Protein AF-A0A7V2F423-F1 (afdb_monomer_lite)

Radius of gyration: 19.74 Å; chains: 1; bounding box: 47×33×60 Å

Foldseek 3Di:
DVVVCVVPDPVPVVDLDDDDDDCVPPDPVVVCVRCVVSVVVSLVVVVVVVVVLVVVLVVVVQKQFDLLRLVVCLQPFAQKEKEAAPPDWAQQDPDPDDDDDDPDPPPPCVVNNGTSVVVSVVSNVVSVYYYRHDHPPPCVVRNRMMIGGDDPPDD

pLDDT: mean 79.01, std 17.89, range [32.47, 96.94]

Organism: Eiseniibacteriota bacterium (NCBI:txid2212470)

Sequence (155 aa):
MLSAFDSVTRHGDSVIGRVYGDHSATPARDLGQIVWPIVKEAMSGVIYRAMADLETSEGMGLTASGLDAVVRVADSAAKATLMVEDDYHIRGSIGRHDSVSVISPDIDIREAIDDAVDAVIEKVLKTGGNVIFTPGGSLTGRNRIVLLLSEAADI

Secondary structure (DSSP, 8-state):
-HHHHHHH-S-GGG------S--TT--HHHHHHHHHHHHHHHHHHHHHHHHHHHHHHHHTT-EEESHHHHHHHHTT-TT-EEEEETT---------S-S-----TTS-TTTTTS-HHHHHHHHHHHTT-EEEEE-TTTTTTTTTEEEEPPP----

Structure (mmCIF, N/CA/C/O backbone):
data_AF-A0A7V2F423-F1
#
_entry.id   AF-A0A7V2F423-F1
#
loop_
_atom_site.group_PDB
_atom_site.id
_atom_site.type_symbol
_atom_site.label_atom_id
_atom_site.label_alt_id
_atom_site.label_comp_id
_atom_site.label_asym_id
_atom_site.label_entity_id
_atom_site.label_seq_id
_atom_site.pdbx_PDB_ins_code
_atom_site.Cartn_x
_atom_site.Cartn_y
_atom_site.Cartn_z
_atom_site.occupancy
_atom_site.B_iso_or_equiv
_atom_site.auth_seq_id
_atom_site.auth_comp_id
_atom_site.auth_asym_id
_atom_site.auth_atom_id
_atom_site.pdbx_PDB_model_num
ATOM 1 N N . MET A 1 1 ? 11.627 -12.494 -28.640 1.00 65.81 1 MET A N 1
ATOM 2 C CA . MET A 1 1 ? 11.772 -13.064 -27.280 1.00 65.81 1 MET A CA 1
ATOM 3 C C . MET A 1 1 ? 10.601 -12.664 -26.377 1.00 65.81 1 MET A C 1
ATOM 5 O O . MET A 1 1 ? 10.023 -13.552 -25.769 1.00 65.81 1 MET A O 1
ATOM 9 N N . LEU A 1 2 ? 10.159 -11.396 -26.381 1.00 70.88 2 LEU A N 1
ATOM 10 C CA . LEU A 1 2 ? 8.953 -10.948 -25.655 1.00 70.88 2 LEU A CA 1
ATOM 11 C C . LEU A 1 2 ? 7.661 -11.669 -26.084 1.00 70.88 2 LEU A C 1
ATOM 13 O O . LEU A 1 2 ? 6.960 -12.220 -25.251 1.00 70.88 2 LEU A O 1
ATOM 17 N N . SER A 1 3 ? 7.399 -11.773 -27.390 1.00 73.25 3 SER A N 1
ATOM 18 C CA . SER A 1 3 ? 6.196 -12.453 -27.902 1.00 73.25 3 SER A CA 1
ATOM 19 C C . SER A 1 3 ? 6.159 -13.952 -27.577 1.00 73.25 3 SER A C 1
ATOM 21 O O . SER A 1 3 ? 5.086 -14.531 -27.449 1.00 73.25 3 SER A O 1
ATOM 23 N N . ALA A 1 4 ? 7.330 -14.581 -27.412 1.00 76.62 4 ALA A N 1
ATOM 24 C CA . ALA A 1 4 ? 7.420 -15.963 -26.948 1.00 76.62 4 ALA A CA 1
ATOM 25 C C . ALA A 1 4 ? 7.078 -16.059 -25.454 1.00 76.62 4 ALA A C 1
ATOM 27 O O . ALA A 1 4 ? 6.290 -16.920 -25.080 1.00 76.62 4 ALA A O 1
ATOM 28 N N . PHE A 1 5 ? 7.595 -15.143 -24.625 1.00 79.06 5 PHE A N 1
ATOM 29 C CA . PHE A 1 5 ? 7.224 -15.032 -23.211 1.00 79.06 5 PHE A CA 1
ATOM 30 C C . PHE A 1 5 ? 5.714 -14.805 -23.033 1.00 79.06 5 PHE A C 1
ATOM 32 O O . PHE A 1 5 ? 5.083 -15.522 -22.262 1.00 79.06 5 PHE A O 1
ATOM 39 N N . ASP A 1 6 ? 5.117 -13.893 -23.805 1.00 78.06 6 ASP A N 1
ATOM 40 C CA . ASP A 1 6 ? 3.678 -13.605 -23.752 1.00 78.06 6 ASP A CA 1
ATOM 41 C C . ASP A 1 6 ? 2.822 -14.825 -24.129 1.00 78.06 6 ASP A C 1
ATOM 43 O O . ASP A 1 6 ? 1.770 -15.050 -23.540 1.00 78.06 6 ASP A O 1
ATOM 47 N N . SER A 1 7 ? 3.288 -15.655 -25.069 1.00 74.94 7 SER A N 1
ATOM 48 C CA . SER A 1 7 ? 2.557 -16.855 -25.502 1.00 74.94 7 SER A CA 1
ATOM 49 C C . SER A 1 7 ? 2.560 -18.008 -24.490 1.00 74.94 7 SER A C 1
ATOM 51 O O . SER A 1 7 ? 1.756 -18.929 -24.619 1.00 74.94 7 SER A O 1
ATOM 53 N N . VAL A 1 8 ? 3.462 -17.983 -23.501 1.00 82.12 8 VAL A N 1
ATOM 54 C CA . VAL A 1 8 ? 3.646 -19.090 -22.541 1.00 82.12 8 VAL A CA 1
ATOM 55 C C . VAL A 1 8 ? 3.433 -18.686 -21.087 1.00 82.12 8 VAL A C 1
ATOM 57 O O . VAL A 1 8 ? 3.264 -19.557 -20.232 1.00 82.12 8 VAL A O 1
ATOM 60 N N . THR A 1 9 ? 3.458 -17.389 -20.779 1.00 81.56 9 THR A N 1
ATOM 61 C CA . THR A 1 9 ? 3.287 -16.917 -19.408 1.00 81.56 9 THR A CA 1
ATOM 62 C C . THR A 1 9 ? 1.848 -17.108 -18.939 1.00 81.56 9 THR A C 1
ATOM 64 O O . THR A 1 9 ? 0.892 -16.734 -19.611 1.00 81.56 9 THR A O 1
ATOM 67 N N . ARG A 1 10 ? 1.689 -17.676 -17.741 1.00 84.19 10 ARG A N 1
ATOM 68 C CA . ARG A 1 10 ? 0.401 -17.756 -17.030 1.00 84.19 10 ARG A CA 1
ATOM 69 C C . ARG A 1 10 ? 0.186 -16.574 -16.082 1.00 84.19 10 ARG A C 1
ATOM 71 O O . ARG A 1 10 ? -0.853 -16.492 -15.443 1.00 84.19 10 ARG A O 1
ATOM 78 N N . HIS A 1 11 ? 1.169 -15.677 -15.989 1.00 76.38 11 HIS A N 1
ATOM 79 C CA . HIS A 1 11 ? 1.202 -14.547 -15.059 1.00 76.38 11 HIS A CA 1
ATOM 80 C C . HIS A 1 11 ? 1.216 -13.210 -15.808 1.00 76.38 11 HIS A C 1
ATOM 82 O O . HIS A 1 11 ? 1.875 -12.264 -15.383 1.00 76.38 11 HIS A O 1
ATOM 88 N N . GLY A 1 12 ? 0.527 -13.138 -16.953 1.00 74.00 12 GLY A N 1
ATOM 89 C CA . GLY A 1 12 ? 0.444 -11.915 -17.756 1.00 74.00 12 GLY A CA 1
ATOM 90 C C . GLY A 1 12 ? -0.040 -10.712 -16.942 1.00 74.00 12 GLY A C 1
ATOM 91 O O . GLY A 1 12 ? 0.504 -9.621 -17.095 1.00 74.00 12 GLY A O 1
ATOM 92 N N . ASP A 1 13 ? -0.961 -10.948 -16.007 1.00 73.88 13 ASP A N 1
ATOM 93 C CA . ASP A 1 13 ? -1.537 -9.926 -15.125 1.00 73.88 13 ASP A CA 1
ATOM 94 C C . ASP A 1 13 ? -0.541 -9.370 -14.090 1.00 73.88 13 ASP A C 1
ATOM 96 O O . ASP A 1 13 ? -0.753 -8.293 -13.543 1.00 73.88 13 ASP A O 1
ATOM 100 N N . SER A 1 14 ? 0.572 -10.065 -13.831 1.00 75.69 14 SER A N 1
ATOM 101 C CA . SER A 1 14 ? 1.646 -9.589 -12.944 1.00 75.69 14 SER A CA 1
ATOM 102 C C . SER A 1 14 ? 2.705 -8.756 -13.680 1.00 75.69 14 SER A C 1
ATOM 104 O O . SER A 1 14 ? 3.635 -8.244 -13.056 1.00 75.69 14 SER A O 1
ATOM 106 N N . VAL A 1 15 ? 2.605 -8.620 -15.009 1.00 81.62 15 VAL A N 1
ATOM 107 C CA . VAL A 1 15 ? 3.550 -7.838 -15.816 1.00 81.62 15 VAL A CA 1
ATOM 108 C C . VAL A 1 15 ? 3.175 -6.358 -15.754 1.00 81.62 15 VAL A C 1
ATOM 110 O O . VAL A 1 15 ? 2.257 -5.910 -16.434 1.00 81.62 15 VAL A O 1
ATOM 113 N N . ILE A 1 16 ? 3.938 -5.579 -14.986 1.00 79.81 16 ILE A N 1
ATOM 114 C CA . ILE A 1 16 ? 3.694 -4.139 -14.782 1.00 79.81 16 ILE A CA 1
ATOM 115 C C . ILE A 1 16 ? 4.111 -3.251 -15.968 1.00 79.81 16 ILE A C 1
ATOM 117 O O . ILE A 1 16 ? 3.767 -2.074 -16.004 1.00 79.81 16 ILE A O 1
ATOM 121 N N . GLY A 1 17 ? 4.840 -3.797 -16.948 1.00 83.31 17 GLY A N 1
ATOM 122 C CA . GLY A 1 17 ? 5.159 -3.102 -18.194 1.00 83.31 17 GLY A CA 1
ATOM 123 C C . GLY A 1 17 ? 6.187 -3.824 -19.067 1.00 83.31 17 GLY A C 1
ATOM 124 O O . GLY A 1 17 ? 6.715 -4.875 -18.702 1.00 83.31 17 GLY A O 1
ATOM 125 N N . ARG A 1 18 ? 6.436 -3.279 -20.263 1.00 85.69 18 ARG A N 1
ATOM 126 C CA . ARG A 1 18 ? 7.307 -3.867 -21.293 1.00 85.69 18 ARG A CA 1
ATOM 127 C C . ARG A 1 18 ? 8.230 -2.800 -21.874 1.00 85.69 18 ARG A C 1
ATOM 129 O O . ARG A 1 18 ? 7.775 -1.710 -22.205 1.00 85.69 18 ARG A O 1
ATOM 136 N N . VAL A 1 19 ? 9.502 -3.148 -22.053 1.00 87.31 19 VAL A N 1
ATOM 137 C CA . VAL A 1 19 ? 10.475 -2.343 -22.803 1.00 87.31 19 VAL A CA 1
ATOM 138 C C . VAL A 1 19 ? 10.720 -3.028 -24.144 1.00 87.31 19 VAL A C 1
ATOM 140 O O . VAL A 1 19 ? 11.096 -4.200 -24.184 1.00 87.31 19 VAL A O 1
ATOM 143 N N . TYR A 1 20 ? 10.487 -2.306 -25.238 1.00 85.06 20 TYR A N 1
ATOM 144 C CA . TYR A 1 20 ? 10.741 -2.790 -26.594 1.00 85.06 20 TYR A CA 1
ATOM 145 C C . TYR A 1 20 ? 12.112 -2.313 -27.080 1.00 85.06 20 TYR A C 1
ATOM 147 O O . TYR A 1 20 ? 12.462 -1.151 -26.893 1.00 85.06 20 TYR A O 1
ATOM 155 N N . GLY A 1 21 ? 12.859 -3.197 -27.740 1.00 86.06 21 GLY A N 1
ATOM 156 C CA . GLY A 1 21 ? 14.203 -2.914 -28.246 1.00 86.06 21 GLY A CA 1
ATOM 157 C C . GLY A 1 21 ? 15.124 -4.125 -28.122 1.00 86.06 21 GLY A C 1
ATOM 158 O O . GLY A 1 21 ? 14.746 -5.139 -27.530 1.00 86.06 21 GLY A O 1
ATOM 159 N N . ASP A 1 22 ? 16.325 -4.023 -28.693 1.00 84.88 22 ASP A N 1
ATOM 160 C CA . ASP A 1 22 ? 17.393 -4.987 -28.430 1.00 84.88 22 ASP A CA 1
ATOM 161 C C . ASP A 1 22 ? 18.214 -4.529 -27.222 1.00 84.88 22 ASP A C 1
ATOM 163 O O . ASP A 1 22 ? 18.873 -3.489 -27.250 1.00 84.88 22 ASP A O 1
ATOM 167 N N . HIS A 1 23 ? 18.149 -5.323 -26.158 1.00 86.50 23 HIS A N 1
ATOM 168 C CA . HIS A 1 23 ? 18.888 -5.107 -24.921 1.00 86.50 23 HIS A CA 1
ATOM 169 C C . HIS A 1 23 ? 19.772 -6.303 -24.556 1.00 86.50 23 HIS A C 1
ATOM 171 O O . HIS A 1 23 ? 20.190 -6.433 -23.406 1.00 86.50 23 HIS A O 1
ATOM 177 N N . SER A 1 24 ? 20.080 -7.190 -25.513 1.00 84.75 24 SER A N 1
ATOM 178 C CA . SER A 1 24 ? 20.847 -8.414 -25.244 1.00 84.75 24 SER A CA 1
ATOM 179 C C . SER A 1 24 ? 22.260 -8.148 -24.711 1.00 84.75 24 SER A C 1
ATOM 181 O O . SER A 1 24 ? 22.844 -9.013 -24.065 1.00 84.75 24 SER A O 1
ATOM 183 N N . ALA A 1 25 ? 22.807 -6.961 -24.987 1.00 90.50 25 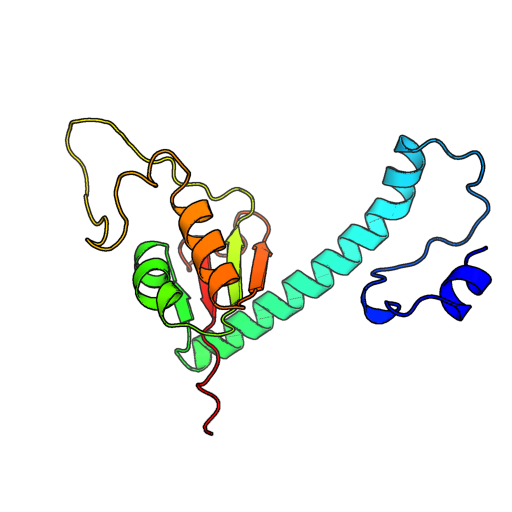ALA A N 1
ATOM 184 C CA . ALA A 1 25 ? 24.120 -6.509 -24.530 1.00 90.50 25 ALA A CA 1
ATOM 185 C C . ALA A 1 25 ? 24.055 -5.330 -23.538 1.00 90.50 25 ALA A C 1
ATOM 187 O O . ALA A 1 25 ? 25.094 -4.777 -23.180 1.00 90.50 25 ALA A O 1
ATOM 188 N N . THR A 1 26 ? 22.860 -4.911 -23.100 1.00 89.44 26 THR A N 1
ATOM 189 C CA . THR A 1 26 ? 22.720 -3.785 -22.167 1.00 89.44 26 THR A CA 1
ATOM 190 C C . THR A 1 26 ? 23.124 -4.217 -20.749 1.00 89.44 26 THR A C 1
ATOM 192 O O . THR A 1 26 ? 22.575 -5.193 -20.233 1.00 89.44 26 THR A O 1
ATOM 195 N N . PRO A 1 27 ? 24.048 -3.506 -20.076 1.00 90.69 27 PRO A N 1
ATOM 196 C CA . PRO A 1 27 ? 24.405 -3.800 -18.691 1.00 90.69 27 PRO A CA 1
ATOM 197 C C . PRO A 1 27 ? 23.208 -3.671 -17.740 1.00 90.69 27 PRO A C 1
ATOM 199 O O . PRO A 1 27 ? 22.355 -2.805 -17.917 1.00 90.69 27 PRO A O 1
ATOM 202 N N . ALA A 1 28 ? 23.182 -4.466 -16.665 1.00 84.19 28 ALA A N 1
ATOM 203 C CA . ALA A 1 28 ? 22.081 -4.471 -15.691 1.00 84.19 28 ALA A CA 1
ATOM 204 C C . ALA A 1 28 ? 21.776 -3.083 -15.091 1.00 84.19 28 ALA A C 1
ATOM 206 O O . ALA A 1 28 ? 20.616 -2.736 -14.882 1.00 84.19 28 ALA A O 1
ATOM 207 N N . ARG A 1 29 ? 22.810 -2.265 -14.854 1.00 86.38 29 ARG A N 1
ATOM 208 C CA . ARG A 1 29 ? 22.655 -0.884 -14.371 1.00 86.38 29 ARG A CA 1
ATOM 209 C C . ARG A 1 29 ? 21.856 -0.021 -15.349 1.00 86.38 29 ARG A C 1
ATOM 211 O O . ARG A 1 29 ? 20.982 0.732 -14.926 1.00 86.38 29 ARG A O 1
ATOM 218 N N . ASP A 1 30 ? 22.158 -0.143 -16.635 1.00 87.56 30 ASP A N 1
ATOM 219 C CA . ASP A 1 30 ? 21.560 0.673 -17.689 1.00 87.56 30 ASP A CA 1
ATOM 220 C C . ASP A 1 30 ? 20.153 0.158 -18.020 1.00 87.56 30 ASP A C 1
ATOM 222 O O . ASP A 1 30 ? 19.230 0.952 -18.181 1.00 87.56 30 ASP A O 1
ATOM 226 N N . LEU A 1 31 ? 19.945 -1.165 -17.977 1.00 89.25 31 LEU A N 1
ATOM 227 C CA . LEU A 1 31 ? 18.611 -1.776 -17.971 1.00 89.25 31 LEU A CA 1
ATOM 228 C C . LEU A 1 31 ? 17.744 -1.232 -16.832 1.00 89.25 31 LEU A C 1
ATOM 230 O O . LEU A 1 31 ? 16.588 -0.881 -17.057 1.00 89.25 31 LEU A O 1
ATOM 234 N N . GLY A 1 32 ? 18.309 -1.113 -15.628 1.00 81.50 32 GLY A N 1
ATOM 235 C CA . GLY A 1 32 ? 17.627 -0.518 -14.483 1.00 81.50 32 GLY A CA 1
ATOM 236 C C . GLY A 1 32 ? 17.138 0.899 -14.778 1.00 81.50 32 GLY A C 1
ATOM 237 O O . GLY A 1 32 ? 15.981 1.208 -14.516 1.00 81.50 32 GLY A O 1
ATOM 238 N N . GLN A 1 33 ? 17.970 1.739 -15.398 1.00 88.25 33 GLN A N 1
ATOM 239 C CA . GLN A 1 33 ? 17.587 3.105 -15.778 1.00 88.25 33 GLN A CA 1
ATOM 240 C C . GLN A 1 33 ? 16.498 3.143 -16.855 1.00 88.25 33 GLN A C 1
ATOM 242 O O . GLN A 1 33 ? 15.614 3.993 -16.789 1.00 88.25 33 GLN A O 1
ATOM 247 N N . ILE A 1 34 ? 16.543 2.222 -17.820 1.00 89.81 34 ILE A N 1
ATOM 248 C CA . ILE A 1 34 ? 15.561 2.126 -18.908 1.00 89.81 34 ILE A CA 1
ATOM 249 C C . ILE A 1 34 ? 14.194 1.670 -18.384 1.00 89.81 34 ILE A C 1
ATOM 251 O O . ILE A 1 34 ? 13.164 2.179 -18.818 1.00 89.81 34 ILE A O 1
ATOM 255 N N . VAL A 1 35 ? 14.172 0.725 -17.442 1.00 89.75 35 VAL A N 1
ATOM 256 C CA . VAL A 1 35 ? 12.935 0.173 -16.866 1.00 89.75 35 VAL A CA 1
ATOM 257 C C . VAL A 1 35 ? 12.345 1.094 -15.790 1.00 89.75 35 VAL A C 1
ATOM 259 O O . VAL A 1 35 ? 11.136 1.081 -15.558 1.00 89.75 35 VAL A O 1
ATOM 262 N N . TRP A 1 36 ? 13.164 1.933 -15.150 1.00 86.25 36 TRP A N 1
ATOM 263 C CA . TRP A 1 36 ? 12.749 2.758 -14.013 1.00 86.25 36 TRP A CA 1
ATOM 264 C C . TRP A 1 36 ? 11.532 3.672 -14.254 1.00 86.25 36 TRP A C 1
ATOM 266 O O . TRP A 1 36 ? 10.683 3.743 -13.365 1.00 86.25 36 TRP A O 1
ATOM 276 N N . PRO A 1 37 ? 11.368 4.345 -15.411 1.00 85.31 37 PRO A N 1
ATOM 277 C CA . PRO A 1 37 ? 10.169 5.136 -15.692 1.00 85.31 37 PRO A CA 1
ATOM 278 C C . PRO A 1 37 ? 8.877 4.310 -15.677 1.00 85.31 37 PRO A C 1
ATOM 280 O O . PRO A 1 37 ? 7.878 4.768 -15.135 1.00 85.31 37 PRO A O 1
ATOM 283 N N . ILE A 1 38 ? 8.915 3.080 -16.201 1.00 85.75 38 ILE A N 1
ATOM 284 C CA . ILE A 1 38 ? 7.764 2.164 -16.226 1.00 85.75 38 ILE A CA 1
ATOM 285 C C . ILE A 1 38 ? 7.400 1.737 -14.804 1.00 85.75 38 ILE A C 1
ATOM 287 O O . ILE A 1 38 ? 6.231 1.733 -14.430 1.00 85.75 38 ILE A O 1
ATOM 291 N N . VAL A 1 39 ? 8.411 1.415 -13.990 1.00 83.12 39 VAL A N 1
ATOM 292 C CA . VAL A 1 39 ? 8.210 1.073 -12.575 1.00 83.12 39 VAL A CA 1
ATOM 293 C C . VAL A 1 39 ? 7.571 2.246 -11.836 1.00 83.12 39 VAL A C 1
ATOM 295 O O . VAL A 1 39 ? 6.581 2.056 -11.136 1.00 83.12 39 VAL A O 1
ATOM 298 N N . LYS A 1 40 ? 8.082 3.465 -12.042 1.00 78.88 40 LYS A N 1
ATOM 299 C CA . LYS A 1 40 ? 7.514 4.684 -11.456 1.00 78.88 40 LYS A CA 1
ATOM 300 C C . LYS A 1 40 ? 6.061 4.898 -11.857 1.00 78.88 40 LYS A C 1
ATOM 302 O O . LYS A 1 40 ? 5.243 5.151 -10.985 1.00 78.88 40 LYS A O 1
ATOM 307 N N . GLU A 1 41 ? 5.736 4.778 -13.140 1.00 81.00 41 GLU A N 1
ATOM 308 C CA . GLU A 1 41 ? 4.367 4.944 -13.635 1.00 81.00 41 GLU A CA 1
ATOM 309 C C . GLU A 1 41 ? 3.413 3.905 -13.029 1.00 81.00 41 GLU A C 1
ATOM 311 O O . GLU A 1 41 ? 2.352 4.262 -12.511 1.00 81.00 41 GLU A O 1
ATOM 316 N N . ALA A 1 42 ? 3.821 2.633 -13.011 1.00 80.31 42 ALA A N 1
ATOM 317 C CA . ALA A 1 42 ? 3.042 1.563 -12.397 1.00 80.31 42 ALA A CA 1
ATOM 318 C C . ALA A 1 42 ? 2.809 1.819 -10.897 1.00 80.31 42 ALA A C 1
ATOM 320 O O . ALA A 1 42 ? 1.677 1.711 -10.420 1.00 80.31 42 ALA A O 1
ATOM 321 N N . MET A 1 43 ? 3.853 2.222 -10.166 1.00 80.12 43 MET A N 1
ATOM 322 C CA . MET A 1 43 ? 3.756 2.579 -8.748 1.00 80.12 43 MET A CA 1
ATOM 323 C C . MET A 1 43 ? 2.861 3.804 -8.521 1.00 80.12 43 MET A C 1
ATOM 325 O O . MET A 1 43 ? 2.024 3.781 -7.623 1.00 80.12 43 MET A O 1
ATOM 329 N N . SER A 1 44 ? 2.968 4.850 -9.348 1.00 80.56 44 SER A N 1
ATOM 330 C CA . SER A 1 44 ? 2.103 6.033 -9.263 1.00 80.56 44 SER A CA 1
ATOM 331 C C . SER A 1 44 ? 0.628 5.685 -9.464 1.00 80.56 44 SER A C 1
ATOM 333 O O . SER A 1 44 ? -0.215 6.193 -8.729 1.00 80.56 44 SER A O 1
ATOM 335 N N . GLY A 1 45 ? 0.303 4.786 -10.400 1.00 83.56 45 GLY A N 1
ATOM 336 C CA . GLY A 1 45 ? -1.070 4.309 -10.594 1.00 83.56 45 GLY A CA 1
ATOM 337 C C . GLY A 1 45 ? -1.610 3.513 -9.400 1.00 83.56 45 GLY A C 1
ATOM 338 O O . GLY A 1 45 ? -2.785 3.638 -9.058 1.00 83.56 45 GLY A O 1
ATOM 339 N N . VAL A 1 46 ? -0.763 2.711 -8.744 1.00 84.25 46 VAL A N 1
ATOM 340 C CA . VAL A 1 46 ? -1.118 2.008 -7.497 1.00 84.25 46 VAL A CA 1
ATOM 341 C C . VAL A 1 46 ? -1.377 3.003 -6.367 1.00 84.25 46 VAL A C 1
ATOM 343 O O . VAL A 1 46 ? -2.427 2.923 -5.739 1.00 84.25 46 VAL A O 1
ATOM 346 N N . ILE A 1 47 ? -0.477 3.967 -6.155 1.00 87.62 47 ILE A N 1
ATOM 347 C CA . ILE A 1 47 ? -0.615 4.979 -5.097 1.00 87.62 47 ILE A CA 1
ATOM 348 C C . ILE A 1 47 ? -1.862 5.839 -5.324 1.00 87.62 47 ILE A C 1
ATOM 350 O O . ILE A 1 47 ? -2.618 6.063 -4.386 1.00 87.62 47 ILE A O 1
ATOM 354 N N . TYR A 1 48 ? -2.121 6.283 -6.558 1.00 90.00 48 TYR A N 1
ATOM 355 C CA . TYR A 1 48 ? -3.309 7.082 -6.874 1.00 90.00 48 TYR A CA 1
ATOM 356 C C . TYR A 1 48 ? -4.609 6.349 -6.521 1.00 90.00 48 TYR A C 1
ATOM 358 O O . TYR A 1 48 ? -5.475 6.919 -5.861 1.00 90.00 48 TYR A O 1
ATOM 366 N N . ARG A 1 49 ? -4.730 5.072 -6.915 1.00 90.56 49 ARG A N 1
ATOM 367 C CA . ARG A 1 49 ? -5.893 4.244 -6.560 1.00 90.56 49 ARG A CA 1
ATOM 368 C C . ARG A 1 49 ? -6.009 4.055 -5.051 1.00 90.56 49 ARG A C 1
ATOM 370 O O . ARG A 1 49 ? -7.079 4.281 -4.510 1.00 90.56 49 ARG A O 1
ATOM 377 N N . ALA A 1 50 ? -4.902 3.749 -4.378 1.00 91.19 50 ALA A N 1
ATOM 378 C CA . ALA A 1 50 ? -4.886 3.578 -2.929 1.00 91.19 50 ALA A CA 1
ATOM 379 C C . ALA A 1 50 ? -5.346 4.843 -2.181 1.00 91.19 50 ALA A C 1
ATOM 381 O O . ALA A 1 50 ? -6.099 4.749 -1.220 1.00 91.19 50 ALA A O 1
ATOM 382 N N . MET A 1 51 ? -4.945 6.034 -2.641 1.00 93.94 51 MET A N 1
ATOM 383 C CA . MET A 1 51 ? -5.406 7.299 -2.056 1.00 93.94 51 MET A CA 1
ATOM 384 C C . MET A 1 51 ? -6.906 7.539 -2.291 1.00 93.94 51 MET A C 1
ATOM 386 O O . MET A 1 51 ? -7.586 8.017 -1.388 1.00 93.94 51 MET A O 1
ATOM 390 N N . ALA A 1 52 ? -7.443 7.171 -3.459 1.00 93.94 52 ALA A N 1
ATOM 391 C CA . ALA A 1 52 ? -8.882 7.251 -3.725 1.00 93.94 52 ALA A CA 1
ATOM 392 C C . ALA A 1 52 ? -9.695 6.249 -2.876 1.00 93.94 52 ALA A C 1
ATOM 394 O O . ALA A 1 52 ? -10.764 6.586 -2.358 1.00 93.94 52 ALA A O 1
ATOM 395 N N . ASP A 1 53 ? -9.176 5.032 -2.692 1.00 93.12 53 ASP A N 1
ATOM 396 C CA . ASP A 1 53 ? -9.774 4.011 -1.823 1.00 93.12 53 ASP A CA 1
ATOM 397 C C . ASP A 1 53 ? -9.769 4.465 -0.356 1.00 93.12 53 ASP A C 1
ATOM 399 O O . ASP A 1 53 ? -10.739 4.248 0.375 1.00 93.12 53 ASP A O 1
ATOM 403 N N . LEU A 1 54 ? -8.702 5.150 0.064 1.00 94.50 54 LEU A N 1
ATOM 404 C CA . LEU A 1 54 ? -8.589 5.762 1.383 1.00 94.50 54 LEU A CA 1
ATOM 405 C C . LEU A 1 54 ? -9.647 6.849 1.589 1.00 94.50 54 LEU A C 1
ATOM 407 O O . LEU A 1 54 ? -10.388 6.772 2.563 1.00 94.50 54 LEU A O 1
ATOM 411 N N . GLU A 1 55 ? -9.777 7.808 0.669 1.00 94.00 55 GLU A N 1
ATOM 412 C CA . GLU A 1 55 ? -10.811 8.856 0.744 1.00 94.00 55 GLU A CA 1
ATOM 413 C C . GLU A 1 55 ? -12.228 8.263 0.815 1.00 94.00 55 GLU A C 1
ATOM 415 O O . GLU A 1 55 ? -13.067 8.709 1.601 1.00 94.00 55 GLU A O 1
ATOM 420 N N . THR A 1 56 ? -12.485 7.216 0.028 1.00 93.94 56 THR A N 1
ATOM 421 C CA . THR A 1 56 ? -13.768 6.502 0.033 1.00 93.94 56 THR A CA 1
ATOM 422 C C . THR A 1 56 ? -14.023 5.831 1.384 1.00 93.94 56 THR A C 1
ATOM 424 O O . THR A 1 56 ? -15.089 6.010 1.975 1.00 93.94 56 THR A O 1
ATOM 427 N N . SER A 1 57 ? -13.033 5.099 1.902 1.00 93.38 57 SER A N 1
ATOM 428 C CA . SER A 1 57 ? -13.131 4.383 3.179 1.00 93.38 57 SER A CA 1
ATOM 429 C C . SER A 1 57 ? -13.307 5.344 4.356 1.00 93.38 57 SER A C 1
ATOM 431 O O . SER A 1 57 ? -14.077 5.060 5.273 1.00 93.38 57 SER A O 1
ATOM 433 N N . GLU A 1 58 ? -12.653 6.508 4.327 1.00 93.12 58 GLU A N 1
ATOM 434 C CA . GLU A 1 58 ? -12.834 7.556 5.336 1.00 93.12 58 GLU A CA 1
ATOM 435 C C . GLU A 1 58 ? -14.257 8.104 5.342 1.00 93.12 58 GLU A C 1
ATOM 437 O O . GLU A 1 58 ? -14.854 8.251 6.410 1.00 93.12 58 GLU A O 1
ATOM 442 N N . GLY A 1 59 ? -14.828 8.353 4.158 1.00 91.94 59 GLY A N 1
ATOM 443 C CA . GLY A 1 59 ? -16.224 8.771 4.022 1.00 91.94 59 GLY A CA 1
ATOM 444 C C . GLY A 1 59 ? -17.218 7.762 4.607 1.00 91.94 59 GLY A C 1
ATOM 445 O O . GLY A 1 59 ? -18.298 8.150 5.049 1.00 91.94 59 GLY A O 1
ATOM 446 N N . MET A 1 60 ? -16.838 6.482 4.656 1.00 92.06 60 MET A N 1
ATOM 447 C CA . MET A 1 60 ? -17.626 5.387 5.231 1.00 92.06 60 MET A CA 1
ATOM 448 C C . MET A 1 60 ? -17.291 5.092 6.704 1.00 92.06 60 MET A C 1
ATOM 450 O O . MET A 1 60 ? -17.959 4.273 7.330 1.00 92.06 60 MET A O 1
ATOM 454 N N . GLY A 1 61 ? -16.270 5.737 7.280 1.00 91.81 61 GLY A N 1
ATOM 455 C CA . GLY A 1 61 ? -15.784 5.429 8.630 1.00 91.81 61 GLY A CA 1
ATOM 456 C C . GLY A 1 61 ? -15.071 4.074 8.746 1.00 91.81 61 GLY A C 1
ATOM 457 O O . GLY A 1 61 ? -14.928 3.549 9.848 1.00 91.81 61 GLY A O 1
ATOM 458 N N . LEU A 1 62 ? -14.610 3.510 7.627 1.00 93.62 62 LEU A N 1
ATOM 459 C CA . LEU A 1 62 ? -13.953 2.202 7.528 1.00 93.62 62 LEU A CA 1
ATOM 460 C C . LEU A 1 62 ? -12.422 2.320 7.566 1.00 93.62 62 LEU A C 1
ATOM 462 O O . LEU A 1 62 ? -11.704 1.628 6.846 1.00 93.62 62 LEU A O 1
ATOM 466 N N . THR A 1 63 ? -11.903 3.213 8.408 1.00 94.94 63 THR A N 1
ATOM 467 C CA . THR A 1 63 ? -10.462 3.477 8.512 1.00 94.94 63 THR A CA 1
ATOM 468 C C . THR A 1 63 ? -9.986 3.515 9.953 1.00 94.94 63 THR A C 1
ATOM 470 O O . THR A 1 63 ? -10.635 4.114 10.811 1.00 94.94 63 THR A O 1
ATOM 473 N N . ALA A 1 64 ? -8.801 2.963 10.204 1.00 95.00 64 ALA A N 1
ATOM 474 C CA . ALA A 1 64 ? -8.066 3.140 11.451 1.00 95.00 64 ALA A CA 1
ATOM 475 C C . ALA A 1 64 ? -6.738 3.855 11.171 1.00 95.00 64 ALA A C 1
ATOM 477 O O . ALA A 1 64 ? -5.870 3.297 10.505 1.00 95.00 64 ALA A O 1
ATOM 478 N N . SER A 1 65 ? -6.578 5.079 11.678 1.00 95.12 65 SER A N 1
ATOM 479 C CA . SER A 1 65 ? -5.410 5.934 11.412 1.00 95.12 65 SER A CA 1
ATOM 480 C C . SER A 1 65 ? -4.483 6.037 12.624 1.00 95.12 65 SER A C 1
ATOM 482 O O . SER A 1 65 ? -4.934 6.255 13.750 1.00 95.12 65 SER A O 1
ATOM 484 N N . GLY A 1 66 ? -3.176 5.951 12.384 1.00 92.69 66 GLY A N 1
ATOM 485 C CA . GLY A 1 66 ? -2.136 5.918 13.410 1.00 92.69 66 GLY A CA 1
ATOM 486 C C . GLY A 1 66 ? -1.899 4.529 14.001 1.00 92.69 66 GLY A C 1
ATOM 487 O O . GLY A 1 66 ? -2.810 3.704 14.084 1.00 92.69 66 GLY A O 1
ATOM 488 N N . LEU A 1 67 ? -0.657 4.290 14.437 1.00 89.44 67 LEU A N 1
ATOM 489 C CA . LEU A 1 67 ? -0.179 2.966 14.841 1.00 89.44 67 LEU A CA 1
ATOM 490 C C . LEU A 1 67 ? -1.079 2.310 15.898 1.00 89.44 67 LEU A C 1
ATOM 492 O O . LEU A 1 67 ? -1.519 1.182 15.703 1.00 89.44 67 LEU A O 1
ATOM 496 N N . ASP A 1 68 ? -1.432 3.030 16.965 1.00 88.44 68 ASP A N 1
ATOM 497 C CA . ASP A 1 68 ? -2.265 2.487 18.045 1.00 88.44 68 ASP A CA 1
ATOM 498 C C . ASP A 1 68 ? -3.639 2.014 17.553 1.00 88.44 68 ASP A C 1
ATOM 500 O O . ASP A 1 68 ? -4.161 1.003 18.023 1.00 88.44 68 ASP A O 1
ATOM 504 N N . ALA A 1 69 ? -4.261 2.765 16.638 1.00 90.19 69 ALA A N 1
ATOM 505 C CA . ALA A 1 69 ? -5.562 2.405 16.087 1.00 90.19 69 ALA A CA 1
ATOM 506 C C . ALA A 1 69 ? -5.446 1.192 15.170 1.00 90.19 69 ALA A C 1
ATOM 508 O O . ALA A 1 69 ? -6.249 0.272 15.303 1.00 90.19 69 ALA A O 1
ATOM 509 N N . VAL A 1 70 ? -4.427 1.173 14.309 1.00 92.00 70 VAL A N 1
ATOM 510 C CA . VAL A 1 70 ? -4.146 0.064 13.394 1.00 92.00 70 VAL A CA 1
ATOM 511 C C . VAL A 1 70 ? -3.878 -1.227 14.166 1.00 92.00 70 VAL A C 1
ATOM 513 O O . VAL A 1 70 ? -4.519 -2.235 13.885 1.00 92.00 70 VAL A O 1
ATOM 516 N N . VAL A 1 71 ? -3.011 -1.200 15.184 1.00 88.69 71 VAL A N 1
ATOM 517 C CA . VAL A 1 71 ? -2.689 -2.367 16.026 1.00 88.69 71 VAL A CA 1
ATOM 518 C C . VAL A 1 71 ? -3.947 -2.995 16.623 1.00 88.69 71 VAL A C 1
ATOM 520 O O . VAL A 1 71 ? -4.068 -4.216 16.640 1.00 88.69 71 VAL A O 1
ATOM 523 N N . ARG A 1 72 ? -4.901 -2.179 17.093 1.00 87.06 72 ARG A N 1
ATOM 524 C CA . ARG A 1 72 ? -6.135 -2.676 17.724 1.00 87.06 72 ARG A CA 1
ATOM 525 C C . ARG A 1 72 ? -7.055 -3.439 16.773 1.00 87.06 72 ARG A C 1
ATOM 527 O O . ARG A 1 72 ? -7.863 -4.231 17.247 1.00 87.06 72 ARG A O 1
ATOM 534 N N . VAL A 1 73 ? -6.983 -3.173 15.470 1.00 88.31 73 VAL A N 1
ATOM 535 C CA . VAL A 1 73 ? -7.898 -3.761 14.478 1.00 88.31 73 VAL A CA 1
ATOM 536 C C . VAL A 1 73 ? -7.207 -4.722 13.509 1.00 88.31 73 VAL A C 1
ATOM 538 O O . VAL A 1 73 ? -7.884 -5.537 12.895 1.00 88.31 73 VAL A O 1
ATOM 541 N N . ALA A 1 74 ? -5.877 -4.677 13.386 1.00 84.31 74 ALA A N 1
ATOM 542 C CA . ALA A 1 74 ? -5.122 -5.468 12.412 1.00 84.31 74 ALA A CA 1
ATOM 543 C C . ALA A 1 74 ? -5.336 -6.983 12.568 1.00 84.31 74 ALA A C 1
ATOM 545 O O . ALA A 1 74 ? -5.455 -7.684 11.566 1.00 84.31 74 ALA A O 1
ATOM 546 N N . ASP A 1 75 ? -5.451 -7.477 13.805 1.00 80.81 75 ASP A N 1
ATOM 547 C CA . ASP A 1 75 ? -5.612 -8.912 14.083 1.00 80.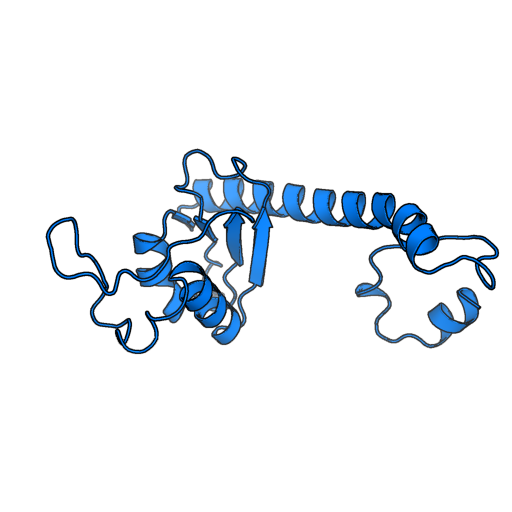81 75 ASP A CA 1
ATOM 548 C C . ASP A 1 75 ? -6.986 -9.462 13.649 1.00 80.81 75 ASP A C 1
ATOM 550 O O . ASP A 1 75 ? -7.125 -10.659 13.398 1.00 80.81 75 ASP A O 1
ATOM 554 N N . SER A 1 76 ? -8.010 -8.607 13.545 1.00 78.25 76 SER A N 1
ATOM 555 C CA . SER A 1 76 ? -9.382 -8.999 13.181 1.00 78.25 76 SER A CA 1
ATOM 556 C C . SER A 1 76 ? -9.792 -8.565 11.771 1.00 78.25 76 SER A C 1
ATOM 558 O O . SER A 1 76 ? -10.822 -9.012 11.262 1.00 78.25 76 SER A O 1
ATOM 560 N N . ALA A 1 77 ? -8.988 -7.728 11.117 1.00 77.75 77 ALA A N 1
ATOM 561 C CA . ALA A 1 77 ? -9.287 -7.175 9.807 1.00 77.75 77 ALA A CA 1
ATOM 562 C C . ALA A 1 77 ? -8.816 -8.116 8.685 1.00 77.75 77 ALA A C 1
ATOM 564 O O . ALA A 1 77 ? -7.687 -8.039 8.193 1.00 77.75 77 ALA A O 1
ATOM 565 N N . ALA A 1 78 ? -9.699 -9.025 8.270 1.00 81.44 78 ALA A N 1
ATOM 566 C CA . ALA A 1 78 ? -9.458 -9.886 7.117 1.00 81.44 78 ALA A CA 1
ATOM 567 C C . ALA A 1 78 ? -9.438 -9.064 5.819 1.00 81.44 78 ALA A C 1
ATOM 569 O O . ALA A 1 78 ? -10.314 -8.230 5.609 1.00 81.44 78 ALA A O 1
ATOM 570 N N . LYS A 1 79 ? -8.475 -9.336 4.927 1.00 84.44 79 LYS A N 1
ATOM 571 C CA . LYS A 1 79 ? -8.357 -8.686 3.601 1.00 84.44 79 LYS A CA 1
ATOM 572 C C . LYS A 1 79 ? -8.286 -7.148 3.631 1.00 84.44 79 LYS A C 1
ATOM 574 O O . LYS A 1 79 ? -8.601 -6.495 2.637 1.00 84.44 79 LYS A O 1
ATOM 579 N N . ALA A 1 80 ? -7.858 -6.566 4.749 1.00 92.06 80 ALA A N 1
ATOM 580 C CA . ALA A 1 80 ? -7.671 -5.126 4.870 1.00 92.06 80 ALA A CA 1
ATOM 581 C C . ALA A 1 80 ? -6.465 -4.633 4.058 1.00 92.06 80 ALA A C 1
ATOM 583 O O . ALA A 1 80 ? -5.549 -5.400 3.756 1.00 92.06 80 ALA A O 1
ATOM 584 N N . THR A 1 81 ? -6.450 -3.343 3.726 1.00 95.12 81 THR A N 1
ATOM 585 C CA . THR A 1 81 ? -5.299 -2.702 3.074 1.00 95.12 81 THR A CA 1
ATOM 586 C C . THR A 1 81 ? -4.622 -1.751 4.047 1.00 95.12 81 THR A C 1
ATOM 588 O O . THR A 1 81 ? -5.223 -0.780 4.493 1.00 95.12 81 THR A O 1
ATOM 591 N N . LEU A 1 82 ? -3.364 -2.023 4.379 1.00 95.31 82 LEU A N 1
ATOM 592 C CA . LEU A 1 82 ? -2.513 -1.137 5.162 1.00 95.31 82 LEU A CA 1
ATOM 593 C C . LEU A 1 82 ? -1.771 -0.194 4.222 1.00 95.31 82 LEU A C 1
ATOM 595 O O . LEU A 1 82 ? -1.060 -0.639 3.325 1.00 95.31 82 LEU A O 1
ATOM 599 N N . MET A 1 83 ? -1.899 1.105 4.450 1.00 96.19 83 MET A N 1
ATOM 600 C CA . MET A 1 83 ? -1.073 2.120 3.812 1.00 96.19 83 MET A CA 1
ATOM 601 C C . MET A 1 83 ? -0.100 2.683 4.842 1.00 96.19 83 MET A C 1
ATOM 603 O O . MET A 1 83 ? -0.501 3.033 5.953 1.00 96.19 83 MET A O 1
ATOM 607 N N . VAL A 1 84 ? 1.174 2.775 4.478 1.00 95.38 84 VAL A N 1
ATOM 608 C CA . VAL A 1 84 ? 2.239 3.255 5.365 1.00 95.38 84 VAL A CA 1
ATOM 609 C C . VAL A 1 84 ? 3.246 4.081 4.578 1.00 95.38 84 VAL A C 1
ATOM 611 O O . VAL A 1 84 ? 3.550 3.765 3.428 1.00 95.38 84 VAL A O 1
ATOM 614 N N . GLU A 1 85 ? 3.743 5.168 5.162 1.00 93.75 85 GLU A N 1
ATOM 615 C CA . GLU A 1 85 ? 4.824 5.935 4.540 1.00 93.75 85 GLU A CA 1
ATOM 616 C C . GLU A 1 85 ? 6.128 5.121 4.509 1.00 93.75 85 GLU A C 1
ATOM 618 O O . GLU A 1 85 ? 6.478 4.465 5.486 1.00 93.75 85 GLU A O 1
ATOM 623 N N . ASP A 1 86 ? 6.839 5.147 3.382 1.00 89.12 86 ASP A N 1
ATOM 624 C CA . ASP A 1 86 ? 8.046 4.346 3.127 1.00 89.12 86 ASP A CA 1
ATOM 625 C C . ASP A 1 86 ? 9.225 4.663 4.056 1.00 89.12 86 ASP A C 1
ATOM 627 O O . ASP A 1 86 ? 10.136 3.852 4.207 1.00 89.12 86 ASP A O 1
ATOM 631 N N . ASP A 1 87 ? 9.194 5.830 4.690 1.00 87.38 87 ASP A N 1
ATOM 632 C CA . ASP A 1 87 ? 10.165 6.309 5.663 1.00 87.38 87 ASP A CA 1
ATOM 633 C C . ASP A 1 87 ? 9.636 6.287 7.113 1.00 87.38 87 ASP A C 1
ATOM 635 O O . ASP A 1 87 ? 10.251 6.878 8.012 1.00 87.38 87 ASP A O 1
ATOM 639 N N . TYR A 1 88 ? 8.483 5.656 7.365 1.00 88.31 88 TYR A N 1
ATOM 640 C CA . TYR A 1 88 ? 7.883 5.575 8.694 1.00 88.31 88 TYR A CA 1
ATOM 641 C C . TYR A 1 88 ? 8.269 4.293 9.428 1.00 88.31 88 TYR A C 1
ATOM 643 O O . TYR A 1 88 ? 7.880 3.193 9.056 1.00 88.31 88 TYR A O 1
ATOM 651 N N . HIS A 1 89 ? 8.994 4.486 10.527 1.00 84.12 89 HIS A N 1
ATOM 652 C CA . HIS A 1 89 ? 9.590 3.432 11.335 1.00 84.12 89 HIS A CA 1
ATOM 653 C C . HIS A 1 89 ? 9.531 3.816 12.818 1.00 84.12 89 HIS A C 1
ATOM 655 O O . HIS A 1 89 ? 9.857 4.955 13.177 1.00 84.12 89 HIS A O 1
ATOM 661 N N . ILE A 1 90 ? 9.143 2.889 13.697 1.00 79.62 90 ILE A N 1
ATOM 662 C CA . ILE A 1 90 ? 9.155 3.056 15.157 1.00 79.62 90 ILE A CA 1
ATOM 663 C C . ILE A 1 90 ? 10.010 1.949 15.766 1.00 79.62 90 ILE A C 1
ATOM 665 O O . ILE A 1 90 ? 9.570 0.824 15.989 1.00 79.62 90 ILE A O 1
ATOM 669 N N . ARG A 1 91 ? 11.251 2.303 16.108 1.00 72.75 91 ARG A N 1
ATOM 670 C CA . ARG A 1 91 ? 12.160 1.391 16.807 1.00 72.75 91 ARG A CA 1
ATOM 671 C C . ARG A 1 91 ? 11.611 1.055 18.192 1.00 72.75 91 ARG A C 1
ATOM 673 O O . ARG A 1 91 ? 11.335 1.964 18.978 1.00 72.75 91 ARG A O 1
ATOM 680 N N . GLY A 1 92 ? 11.543 -0.235 18.512 1.00 54.75 92 GLY A N 1
ATOM 681 C CA . GLY A 1 92 ? 11.282 -0.705 19.866 1.00 54.75 92 GLY A CA 1
ATOM 682 C C . GLY A 1 92 ? 12.312 -0.140 20.848 1.00 54.75 92 GLY A C 1
ATOM 683 O O . GLY A 1 92 ? 13.507 -0.431 20.778 1.00 54.75 92 GLY A O 1
ATOM 684 N N . SER A 1 93 ? 11.867 0.719 21.763 1.00 42.94 93 SER A N 1
ATOM 685 C CA . SER A 1 93 ? 12.697 1.210 22.861 1.00 42.94 93 SER A CA 1
ATOM 686 C C . SER A 1 93 ? 12.762 0.141 23.951 1.00 42.94 93 SER A C 1
ATOM 688 O O . SER A 1 93 ? 11.863 0.034 24.784 1.00 42.94 93 SER A O 1
ATOM 690 N N . ILE A 1 94 ? 13.854 -0.627 24.002 1.00 40.94 94 ILE A N 1
ATOM 691 C CA . ILE A 1 94 ? 14.278 -1.269 25.253 1.00 40.94 94 ILE A CA 1
ATOM 692 C C . ILE A 1 94 ? 15.111 -0.233 26.014 1.00 40.94 94 ILE A C 1
ATOM 694 O O . ILE A 1 94 ? 16.339 -0.231 25.979 1.00 40.94 94 ILE A O 1
ATOM 698 N N . GLY A 1 95 ? 14.427 0.705 26.666 1.00 32.47 95 GLY A N 1
ATOM 699 C CA . GLY A 1 95 ? 15.056 1.814 27.374 1.00 32.47 95 GLY A CA 1
ATOM 700 C C . GLY A 1 95 ? 14.238 2.230 28.583 1.00 32.47 95 GLY A C 1
ATOM 701 O O . GLY A 1 95 ? 13.260 2.957 28.473 1.00 32.47 95 GLY A O 1
ATOM 702 N N . ARG A 1 96 ? 14.651 1.756 29.757 1.00 39.41 96 ARG A N 1
ATOM 703 C CA . ARG A 1 96 ? 14.163 2.169 31.075 1.00 39.41 96 ARG A CA 1
ATOM 704 C C . ARG A 1 96 ? 14.245 3.706 31.201 1.00 39.41 96 ARG A C 1
ATOM 706 O O . ARG A 1 96 ? 15.353 4.203 31.342 1.00 39.41 96 ARG A O 1
ATOM 713 N N . HIS A 1 97 ? 13.103 4.400 31.146 1.00 33.03 97 HIS A N 1
ATOM 714 C CA . HIS A 1 97 ? 12.730 5.685 31.783 1.00 33.03 97 HIS A CA 1
ATOM 715 C C . HIS A 1 97 ? 11.764 6.510 30.914 1.00 33.03 97 HIS A C 1
ATOM 717 O O . HIS A 1 97 ? 12.051 6.792 29.758 1.00 33.03 97 HIS A O 1
ATOM 723 N N . ASP A 1 98 ? 10.638 6.882 31.538 1.00 41.56 98 ASP A N 1
ATOM 724 C CA . ASP A 1 98 ? 9.673 7.940 31.203 1.00 41.56 98 ASP A CA 1
ATOM 725 C C . ASP A 1 98 ? 9.621 8.426 29.751 1.00 41.56 98 ASP A C 1
ATOM 727 O O . ASP A 1 98 ? 10.362 9.328 29.364 1.00 41.56 98 ASP A O 1
ATOM 731 N N . SER A 1 99 ? 8.640 7.928 28.991 1.00 38.25 99 SER A N 1
ATOM 732 C CA . SER A 1 99 ? 7.537 8.740 28.436 1.00 38.25 99 SER A CA 1
ATOM 733 C C . SER A 1 99 ? 6.667 7.900 27.493 1.00 38.25 99 SER A C 1
ATOM 735 O O . SER A 1 99 ? 7.110 7.494 26.428 1.00 38.25 99 SER A O 1
ATOM 737 N N . VAL A 1 100 ? 5.410 7.709 27.903 1.00 35.81 100 VAL A N 1
ATOM 738 C CA . VAL A 1 100 ? 4.247 7.199 27.147 1.00 35.81 100 VAL A CA 1
ATOM 739 C C . VAL A 1 100 ? 4.343 5.758 26.630 1.00 35.81 100 VAL A C 1
ATOM 741 O O . VAL A 1 100 ? 4.704 5.465 25.497 1.00 35.81 100 VAL A O 1
ATOM 744 N N . SER A 1 101 ? 3.897 4.864 27.510 1.00 45.44 101 SER A N 1
ATOM 745 C CA . SER A 1 101 ? 3.465 3.505 27.206 1.00 45.44 101 SER A CA 1
ATOM 746 C C . SER A 1 101 ? 2.008 3.515 26.733 1.00 45.44 101 SER A C 1
ATOM 748 O O . SER A 1 101 ? 1.137 3.928 27.497 1.00 45.44 101 SER A O 1
ATOM 750 N N . VAL A 1 102 ? 1.748 3.017 25.522 1.00 37.81 102 VAL A N 1
ATOM 751 C CA . VAL A 1 102 ? 0.537 2.244 25.185 1.00 37.81 102 VAL A CA 1
ATOM 752 C C . VAL A 1 102 ? 0.973 1.105 24.260 1.00 37.81 102 VAL A C 1
ATOM 754 O O . VAL A 1 102 ? 0.642 1.052 23.083 1.00 37.81 102 VAL A O 1
ATOM 757 N N . ILE A 1 103 ? 1.780 0.188 24.791 1.00 42.09 103 ILE A N 1
ATOM 758 C CA . ILE A 1 103 ? 1.961 -1.120 24.157 1.00 42.09 103 ILE A CA 1
ATOM 759 C C . ILE A 1 103 ? 0.746 -1.942 24.588 1.00 42.09 103 ILE A C 1
ATOM 761 O O . ILE A 1 103 ? 0.559 -2.198 25.779 1.00 42.09 103 ILE A O 1
ATOM 765 N N . SER A 1 104 ? -0.129 -2.263 23.634 1.00 42.22 104 SER A N 1
ATOM 766 C CA . SER A 1 104 ? -1.259 -3.171 23.855 1.00 42.22 104 SER A CA 1
ATOM 767 C C . SER A 1 104 ? -0.753 -4.472 24.501 1.00 42.22 104 SER A C 1
ATOM 769 O O . SER A 1 104 ? 0.303 -4.957 24.089 1.00 42.22 104 SER A O 1
ATOM 771 N N . PRO A 1 105 ? -1.466 -5.066 25.476 1.00 44.00 105 PRO A N 1
ATOM 772 C CA . PRO A 1 105 ? -1.029 -6.297 26.142 1.00 44.00 105 PRO A CA 1
ATOM 773 C C . PRO A 1 105 ? -0.867 -7.506 25.199 1.00 44.00 105 PRO A C 1
ATOM 775 O O . PRO A 1 105 ? -0.261 -8.492 25.607 1.00 44.00 105 PRO A O 1
ATOM 778 N N . ASP A 1 106 ? -1.358 -7.414 23.958 1.00 47.66 106 ASP A N 1
ATOM 779 C CA . ASP A 1 106 ? -1.269 -8.464 22.931 1.00 47.66 106 ASP A CA 1
ATOM 780 C C . ASP A 1 106 ? -0.047 -8.355 22.001 1.00 47.66 106 ASP A C 1
ATOM 782 O O . ASP A 1 106 ? 0.114 -9.176 21.098 1.00 47.66 106 ASP A O 1
ATOM 786 N N . ILE A 1 107 ? 0.829 -7.363 22.187 1.00 46.97 107 ILE A N 1
ATOM 787 C CA . ILE A 1 107 ? 2.149 -7.380 21.545 1.00 46.97 107 ILE A CA 1
ATOM 788 C C . ILE A 1 107 ? 3.105 -8.015 22.548 1.00 46.97 107 ILE A C 1
ATOM 790 O O . ILE A 1 107 ? 3.524 -7.364 23.508 1.00 46.97 107 ILE A O 1
ATOM 794 N N . ASP A 1 108 ? 3.426 -9.298 22.352 1.00 47.03 108 ASP A N 1
ATOM 795 C CA . ASP A 1 108 ? 4.488 -9.946 23.116 1.00 47.03 108 ASP A CA 1
ATOM 796 C C . ASP A 1 108 ? 5.764 -9.120 22.920 1.00 47.03 108 ASP A C 1
ATOM 798 O O . ASP A 1 108 ? 6.320 -9.014 21.828 1.00 47.03 108 ASP A O 1
ATOM 802 N N . ILE A 1 109 ? 6.214 -8.492 24.004 1.00 46.66 109 ILE A N 1
ATOM 803 C CA . ILE A 1 109 ? 7.344 -7.556 24.059 1.00 46.66 109 ILE A CA 1
ATOM 804 C C . ILE A 1 109 ? 8.654 -8.239 23.605 1.00 46.66 109 ILE A C 1
ATOM 806 O O . ILE A 1 109 ? 9.666 -7.578 23.382 1.00 46.66 109 ILE A O 1
ATOM 810 N N . ARG A 1 110 ? 8.646 -9.564 23.407 1.00 45.41 110 ARG A N 1
ATOM 811 C CA . ARG A 1 110 ? 9.731 -10.312 22.762 1.00 45.41 110 ARG A CA 1
ATOM 812 C C . ARG A 1 110 ? 9.851 -10.084 21.250 1.00 45.41 110 ARG A C 1
ATOM 814 O O . ARG A 1 110 ? 10.957 -10.243 20.744 1.00 45.41 110 ARG A O 1
ATOM 821 N N . GLU A 1 111 ? 8.791 -9.671 20.555 1.00 45.34 111 GLU A N 1
ATOM 822 C CA . GLU A 1 111 ? 8.839 -9.266 19.136 1.00 45.34 111 GLU A CA 1
ATOM 823 C C . GLU A 1 111 ? 9.284 -7.798 18.960 1.00 45.34 111 GLU A C 1
ATOM 825 O O . GLU A 1 111 ? 9.804 -7.425 17.915 1.00 45.34 111 GLU A O 1
ATOM 830 N N . ALA A 1 112 ? 9.211 -6.980 20.019 1.00 46.31 112 ALA A N 1
ATOM 831 C CA . ALA A 1 112 ? 9.572 -5.553 20.034 1.00 46.31 112 ALA A CA 1
ATOM 832 C C . ALA A 1 112 ? 11.092 -5.256 20.021 1.00 46.31 112 ALA A C 1
ATOM 834 O O . ALA A 1 112 ? 11.527 -4.170 20.413 1.00 46.31 112 ALA A O 1
ATOM 835 N N . ILE A 1 113 ? 11.913 -6.225 19.604 1.00 46.78 113 ILE A N 1
ATOM 836 C CA . ILE A 1 113 ? 13.290 -5.954 19.160 1.00 46.78 113 ILE A CA 1
ATOM 837 C C . ILE A 1 113 ? 13.262 -5.393 17.725 1.00 46.78 113 ILE A C 1
ATOM 839 O O . ILE A 1 113 ? 14.177 -4.659 17.348 1.00 46.78 113 ILE A O 1
ATOM 843 N N . ASP A 1 114 ? 12.194 -5.686 16.977 1.00 55.94 114 ASP A N 1
ATOM 844 C CA . ASP A 1 114 ? 11.926 -5.188 15.631 1.00 55.94 114 ASP A CA 1
ATOM 845 C C . ASP A 1 114 ? 11.031 -3.935 15.641 1.00 55.94 114 ASP A C 1
ATOM 847 O O . ASP A 1 114 ? 10.428 -3.571 16.658 1.00 55.94 114 ASP A O 1
ATOM 851 N N . ASP A 1 115 ? 10.991 -3.230 14.515 1.00 74.56 115 ASP A N 1
ATOM 852 C CA . ASP A 1 115 ? 10.147 -2.053 14.309 1.00 74.56 115 ASP A CA 1
ATOM 853 C C . ASP A 1 115 ? 8.658 -2.373 14.552 1.00 74.56 115 ASP A C 1
ATOM 855 O O . ASP A 1 115 ? 8.115 -3.338 14.014 1.00 74.56 115 ASP A O 1
ATOM 859 N N . ALA A 1 116 ? 7.957 -1.550 15.339 1.00 81.56 116 ALA A N 1
ATOM 860 C CA . ALA A 1 116 ? 6.530 -1.747 15.604 1.00 81.56 116 ALA A CA 1
ATOM 861 C C . ALA A 1 116 ? 5.670 -1.667 14.325 1.00 81.56 116 ALA A C 1
ATOM 863 O O . ALA A 1 116 ? 4.591 -2.260 14.265 1.00 81.56 116 ALA A O 1
ATOM 864 N N . VAL A 1 117 ? 6.144 -0.949 13.304 1.00 86.12 117 VAL A N 1
ATOM 865 C CA . VAL A 1 117 ? 5.525 -0.899 11.976 1.00 86.12 117 VAL A CA 1
ATOM 866 C C . VAL A 1 117 ? 5.664 -2.248 11.266 1.00 86.12 117 VAL A C 1
ATOM 868 O O . VAL A 1 117 ? 4.677 -2.745 10.720 1.00 86.12 117 VAL A O 1
ATOM 871 N N . ASP A 1 118 ? 6.837 -2.882 11.341 1.00 84.06 118 ASP A N 1
ATOM 872 C CA . ASP A 1 118 ? 7.098 -4.182 10.710 1.00 84.06 118 ASP A CA 1
ATOM 873 C C . ASP A 1 118 ? 6.235 -5.288 11.331 1.00 84.06 118 ASP A C 1
ATOM 875 O O . ASP A 1 118 ? 5.622 -6.081 10.611 1.00 84.06 118 ASP A O 1
ATOM 879 N N . ALA A 1 119 ? 6.076 -5.280 12.658 1.00 84.12 119 ALA A N 1
ATOM 880 C CA . ALA A 1 119 ? 5.182 -6.208 13.353 1.00 84.12 119 ALA A CA 1
ATOM 881 C C . ALA A 1 119 ? 3.720 -6.093 12.872 1.00 84.12 119 ALA A C 1
ATOM 883 O O . ALA A 1 119 ? 3.016 -7.093 12.709 1.00 84.12 119 ALA A O 1
ATOM 884 N N . VAL A 1 120 ? 3.243 -4.873 12.606 1.00 88.94 120 VAL A N 1
ATOM 885 C CA . VAL A 1 120 ? 1.889 -4.642 12.078 1.00 88.94 120 VAL A CA 1
ATOM 886 C C . VAL A 1 120 ? 1.765 -5.071 10.617 1.00 88.94 120 VAL A C 1
ATOM 888 O O . VAL A 1 120 ? 0.752 -5.668 10.247 1.00 88.94 120 VAL A O 1
ATOM 891 N N . ILE A 1 121 ? 2.784 -4.809 9.794 1.00 88.62 121 ILE A N 1
ATOM 892 C CA . ILE A 1 121 ? 2.851 -5.284 8.404 1.00 88.62 121 ILE A CA 1
ATOM 893 C C . ILE A 1 121 ? 2.717 -6.807 8.371 1.00 88.62 121 ILE A C 1
ATOM 895 O O . ILE A 1 121 ? 1.890 -7.340 7.629 1.00 88.62 121 ILE A O 1
ATOM 899 N N . GLU A 1 122 ? 3.472 -7.513 9.214 1.00 86.81 122 GLU A N 1
ATOM 900 C CA . GLU A 1 122 ? 3.414 -8.970 9.289 1.00 86.81 122 GLU A CA 1
ATOM 901 C C . GLU A 1 122 ? 2.014 -9.467 9.682 1.00 86.81 122 GLU A C 1
ATOM 903 O O . GLU A 1 122 ? 1.492 -10.396 9.059 1.00 86.81 122 GLU A O 1
ATOM 908 N N . LYS A 1 123 ? 1.372 -8.830 10.669 1.00 87.94 123 LYS A N 1
ATOM 909 C CA . LYS A 1 123 ? -0.001 -9.159 11.086 1.00 87.94 123 LYS A CA 1
ATOM 910 C C . LYS A 1 123 ? -1.007 -9.015 9.943 1.00 87.94 123 LYS A C 1
ATOM 912 O O . LYS A 1 123 ? -1.753 -9.955 9.677 1.00 87.94 123 LYS A O 1
ATOM 917 N N . VAL A 1 124 ? -0.997 -7.888 9.228 1.00 88.75 124 VAL A N 1
ATOM 918 C CA . VAL A 1 124 ? -1.919 -7.640 8.102 1.00 88.75 124 VAL A CA 1
ATOM 919 C C . VAL A 1 124 ? -1.702 -8.647 6.970 1.00 88.75 124 VAL A C 1
ATOM 921 O O . VAL A 1 124 ? -2.659 -9.148 6.381 1.00 88.75 124 VAL A O 1
ATOM 924 N N . LEU A 1 125 ? -0.452 -9.005 6.676 1.00 86.69 125 LEU A N 1
ATOM 925 C CA . LEU A 1 125 ? -0.157 -10.021 5.665 1.00 86.69 125 LEU A CA 1
ATOM 926 C C . LEU A 1 125 ? -0.629 -11.419 6.103 1.00 86.69 125 LEU A C 1
ATOM 928 O O . LEU A 1 125 ? -1.176 -12.164 5.286 1.00 86.69 125 LEU A O 1
ATOM 932 N N . LYS A 1 126 ? -0.488 -11.773 7.390 1.00 86.44 126 LYS A N 1
ATOM 933 C CA . LYS A 1 126 ? -0.979 -13.049 7.950 1.00 86.44 126 LYS A CA 1
ATOM 934 C C . LYS A 1 126 ? -2.501 -13.200 7.847 1.00 86.44 126 LYS A C 1
ATOM 936 O O . LYS A 1 126 ? -2.976 -14.324 7.691 1.00 86.44 126 LYS A O 1
ATOM 941 N N . THR A 1 127 ? -3.263 -12.105 7.884 1.00 85.00 127 THR A N 1
ATOM 942 C CA . THR A 1 127 ? -4.731 -12.114 7.713 1.00 85.00 127 THR A CA 1
ATOM 943 C C . THR A 1 127 ? -5.175 -12.066 6.242 1.00 85.00 127 THR A C 1
ATOM 945 O O . THR A 1 127 ? -6.370 -11.961 5.948 1.00 85.00 127 THR A O 1
ATOM 948 N N . GLY A 1 128 ? -4.230 -12.171 5.29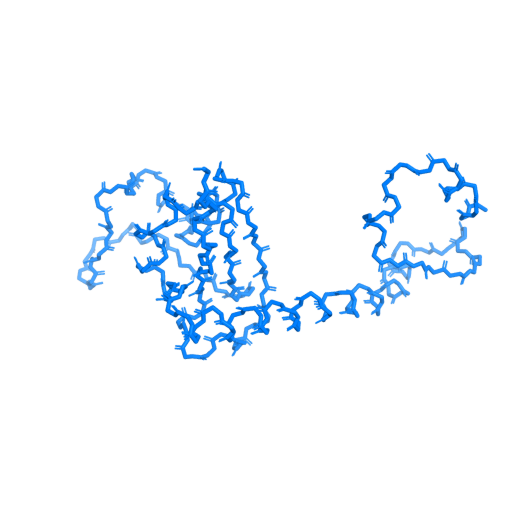8 1.00 85.00 128 GLY A N 1
ATOM 949 C CA . GLY A 1 128 ? -4.497 -12.101 3.860 1.00 85.00 128 GLY A CA 1
ATOM 950 C C . GLY A 1 128 ? -4.809 -10.688 3.362 1.00 85.00 128 GLY A C 1
ATOM 951 O O . GLY A 1 128 ? -5.430 -10.541 2.308 1.00 85.00 128 GLY A O 1
ATOM 952 N N . GLY A 1 129 ? -4.436 -9.666 4.135 1.00 88.88 129 GLY A N 1
ATOM 953 C CA . GLY A 1 129 ? -4.485 -8.267 3.735 1.00 88.88 129 GLY A CA 1
ATOM 954 C C . GLY A 1 129 ? -3.370 -7.881 2.764 1.00 88.88 129 GLY A C 1
ATOM 955 O O . GLY A 1 129 ? -2.539 -8.694 2.358 1.00 88.88 129 GLY A O 1
ATOM 956 N N . ASN A 1 130 ? -3.364 -6.609 2.383 1.00 91.56 130 ASN A N 1
ATOM 957 C CA . ASN A 1 130 ? -2.400 -6.017 1.464 1.00 91.56 130 ASN A CA 1
ATOM 958 C C . ASN A 1 130 ? -1.667 -4.850 2.133 1.00 91.56 130 ASN A C 1
ATOM 960 O O . ASN A 1 130 ? -2.228 -4.185 3.001 1.00 91.56 130 ASN A O 1
ATOM 964 N N . VAL A 1 131 ? -0.436 -4.569 1.701 1.00 91.81 131 VAL A N 1
ATOM 965 C CA . VAL A 1 131 ? 0.360 -3.439 2.197 1.00 91.81 131 VAL A CA 1
ATOM 966 C C . VAL A 1 131 ? 0.806 -2.573 1.027 1.00 91.81 131 VAL A C 1
ATOM 968 O O . VAL A 1 131 ? 1.360 -3.068 0.047 1.00 91.81 131 VAL A O 1
ATOM 971 N N . ILE A 1 132 ? 0.564 -1.269 1.132 1.00 92.56 132 ILE A N 1
ATOM 972 C CA . ILE A 1 132 ? 0.939 -0.270 0.136 1.00 92.56 132 ILE A CA 1
ATOM 973 C C . ILE A 1 132 ? 1.844 0.759 0.805 1.00 92.56 132 ILE A C 1
ATOM 975 O O . ILE A 1 132 ? 1.418 1.508 1.683 1.00 92.56 132 ILE A O 1
ATOM 979 N N . PHE A 1 133 ? 3.092 0.819 0.348 1.00 91.44 133 PHE A N 1
ATOM 980 C CA . PHE A 1 133 ? 4.012 1.876 0.742 1.00 91.44 133 PHE A CA 1
ATOM 981 C C . PHE A 1 133 ? 3.719 3.146 -0.057 1.00 91.44 133 PHE A C 1
ATOM 983 O O . PHE A 1 133 ? 3.627 3.119 -1.288 1.00 91.44 133 PHE A O 1
ATOM 990 N N . THR A 1 134 ? 3.574 4.261 0.647 1.00 90.62 134 THR A N 1
ATOM 991 C CA . THR A 1 134 ? 3.360 5.589 0.067 1.00 90.62 134 THR A CA 1
ATOM 992 C C . THR A 1 134 ? 4.580 6.473 0.309 1.00 90.62 134 THR A C 1
ATOM 994 O O . THR A 1 134 ? 5.242 6.294 1.325 1.00 90.62 134 THR A O 1
ATOM 997 N N . PRO A 1 135 ? 4.877 7.456 -0.553 1.00 90.19 135 PRO A N 1
ATOM 998 C CA . PRO A 1 135 ? 5.958 8.402 -0.288 1.00 90.19 135 PRO A CA 1
ATOM 999 C C . PRO A 1 135 ? 5.752 9.156 1.033 1.00 90.19 135 PRO A C 1
ATOM 1001 O O . PRO A 1 135 ? 4.619 9.544 1.339 1.00 90.19 135 PRO A O 1
ATOM 1004 N N . GLY A 1 136 ? 6.831 9.434 1.765 1.00 90.12 136 GLY A N 1
ATOM 1005 C CA . GLY A 1 136 ? 6.802 10.287 2.960 1.00 90.12 136 GLY A CA 1
ATOM 1006 C C . GLY A 1 136 ? 5.983 11.578 2.788 1.00 90.12 136 GLY A C 1
ATOM 1007 O O . GLY A 1 136 ? 6.089 12.289 1.784 1.00 90.12 136 GLY A O 1
ATOM 1008 N N . GLY A 1 137 ? 5.129 11.871 3.771 1.00 91.50 137 GLY A N 1
ATOM 1009 C CA . GLY A 1 137 ? 4.189 12.995 3.774 1.00 91.50 137 GLY A CA 1
ATOM 1010 C C . GLY A 1 137 ? 2.848 12.746 3.067 1.00 91.50 137 GLY A C 1
ATOM 1011 O O . GLY A 1 137 ? 1.934 13.563 3.219 1.00 91.50 137 GLY A O 1
ATOM 1012 N N . SER A 1 138 ? 2.677 11.640 2.333 1.00 91.81 138 SER A N 1
ATOM 1013 C CA . SER A 1 138 ? 1.418 11.330 1.626 1.00 91.81 138 SER A CA 1
ATOM 1014 C C . SER A 1 138 ? 0.240 11.081 2.572 1.00 91.81 138 SER A C 1
ATOM 1016 O O . SER A 1 138 ? -0.910 11.306 2.202 1.00 91.81 138 SER A O 1
ATOM 1018 N N . LEU A 1 139 ? 0.515 10.660 3.808 1.00 93.62 139 LEU A N 1
ATOM 1019 C CA . LEU A 1 139 ? -0.482 10.362 4.836 1.00 93.62 139 LEU A CA 1
ATOM 1020 C C . LEU A 1 139 ? -0.504 11.442 5.928 1.00 93.62 139 LEU A C 1
ATOM 1022 O O . LEU A 1 139 ? -0.894 11.190 7.075 1.00 93.62 139 LEU A O 1
ATOM 1026 N N . THR A 1 140 ? -0.120 12.673 5.575 1.00 85.75 140 THR A N 1
ATOM 1027 C CA . THR A 1 140 ? -0.266 13.842 6.451 1.00 85.75 140 THR A CA 1
ATOM 1028 C C . THR A 1 140 ? -1.725 13.962 6.914 1.00 85.75 140 THR A C 1
ATOM 1030 O O . THR A 1 140 ? -2.650 13.958 6.105 1.00 85.75 140 THR A O 1
ATOM 1033 N N . GLY A 1 141 ? -1.940 14.029 8.232 1.00 87.69 141 GLY A N 1
ATOM 1034 C CA . GLY A 1 141 ? -3.272 14.028 8.861 1.00 87.69 141 GLY A CA 1
ATOM 1035 C C . GLY A 1 141 ? -3.785 12.648 9.298 1.00 87.69 141 GLY A C 1
ATOM 1036 O O . GLY A 1 141 ? -4.754 12.573 10.044 1.00 87.69 141 GLY A O 1
ATOM 1037 N N . ARG A 1 142 ? -3.107 11.563 8.902 1.00 90.38 142 ARG A N 1
ATOM 1038 C CA . ARG A 1 142 ? -3.447 10.167 9.251 1.00 90.38 142 ARG A CA 1
ATOM 1039 C C . ARG A 1 142 ? -2.355 9.484 10.069 1.00 90.38 142 ARG A C 1
ATOM 1041 O O . ARG A 1 142 ? -2.303 8.266 10.156 1.00 90.38 142 ARG A O 1
ATOM 1048 N N . ASN A 1 143 ? -1.470 10.278 10.673 1.00 92.25 143 ASN A N 1
ATOM 1049 C CA . ASN A 1 143 ? -0.352 9.806 11.491 1.00 92.25 143 ASN A CA 1
ATOM 1050 C C . ASN A 1 143 ? 0.552 8.785 10.769 1.00 92.25 143 ASN A C 1
ATOM 1052 O O . ASN A 1 143 ? 1.059 7.868 11.408 1.00 92.25 143 ASN A O 1
ATOM 1056 N N . ARG A 1 144 ? 0.772 8.976 9.455 1.00 94.69 144 ARG A N 1
ATOM 1057 C CA . ARG A 1 144 ? 1.749 8.246 8.614 1.00 94.69 144 ARG A CA 1
ATOM 1058 C C . ARG A 1 144 ? 1.471 6.750 8.379 1.00 94.69 144 ARG A C 1
ATOM 1060 O O . ARG A 1 144 ? 2.220 6.104 7.651 1.00 94.69 144 ARG A O 1
ATOM 1067 N N . ILE A 1 145 ? 0.392 6.211 8.947 1.00 95.12 145 ILE A N 1
ATOM 1068 C CA . ILE A 1 145 ? -0.051 4.822 8.780 1.00 95.12 145 ILE A CA 1
ATOM 1069 C C . ILE A 1 145 ? -1.576 4.747 8.904 1.00 95.12 145 ILE A C 1
ATOM 1071 O O . ILE A 1 145 ? -2.156 5.338 9.815 1.00 95.12 145 ILE A O 1
ATOM 1075 N N . VAL A 1 146 ? -2.244 4.032 8.003 1.00 96.94 146 VAL A N 1
ATOM 1076 C CA . VAL A 1 146 ? -3.704 3.874 8.018 1.00 96.94 146 VAL A CA 1
ATOM 1077 C C . VAL A 1 146 ? -4.106 2.499 7.503 1.00 96.94 146 VAL A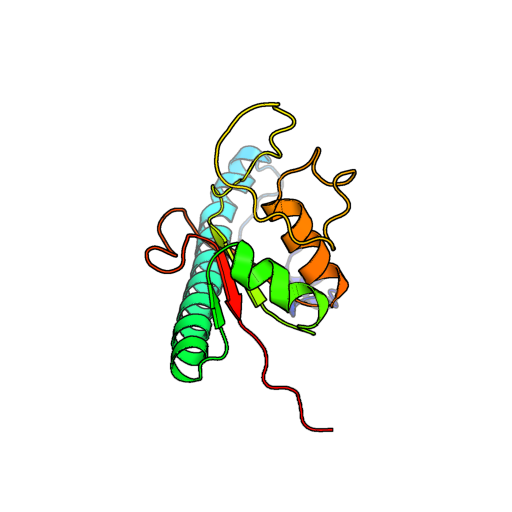 C 1
ATOM 1079 O O . VAL A 1 146 ? -3.559 2.012 6.519 1.00 96.94 146 VAL A O 1
ATOM 1082 N N . LEU A 1 147 ? -5.067 1.867 8.169 1.00 96.19 147 LEU A N 1
ATOM 1083 C CA . LEU A 1 147 ? -5.670 0.614 7.733 1.00 96.19 147 LEU A CA 1
ATOM 1084 C C . LEU A 1 147 ? -7.062 0.891 7.168 1.00 96.19 147 LEU A C 1
ATOM 1086 O O . LEU A 1 147 ? -7.910 1.450 7.864 1.00 96.19 147 LEU A O 1
ATOM 1090 N N . LEU A 1 148 ? -7.286 0.483 5.923 1.00 95.81 148 LEU A N 1
ATOM 1091 C CA . LEU A 1 148 ? -8.579 0.491 5.252 1.00 95.81 148 LEU A CA 1
ATOM 1092 C C . LEU A 1 148 ? -9.238 -0.860 5.518 1.00 95.81 148 LEU A C 1
ATOM 1094 O O . LEU A 1 148 ? -8.714 -1.910 5.130 1.00 95.81 148 LEU A O 1
ATOM 1098 N N . LEU A 1 149 ? -10.371 -0.829 6.207 1.00 91.56 149 LEU A N 1
ATOM 1099 C CA . LEU A 1 149 ? -11.157 -2.010 6.523 1.00 91.56 149 LEU A CA 1
ATOM 1100 C C . LEU A 1 149 ? -12.045 -2.339 5.324 1.00 91.56 149 LEU A C 1
ATOM 1102 O O . LEU A 1 149 ? -12.724 -1.466 4.789 1.00 91.56 149 LEU A O 1
ATOM 1106 N N . SER A 1 150 ? -12.070 -3.602 4.906 1.00 79.12 150 SER A N 1
ATOM 1107 C CA . SER A 1 150 ? -13.116 -4.060 3.996 1.00 79.12 150 SER A CA 1
ATOM 1108 C C . SER A 1 150 ? -14.443 -4.108 4.751 1.00 79.12 150 SER A C 1
ATOM 1110 O O . SER A 1 150 ? -14.462 -4.556 5.902 1.00 79.12 150 SER A O 1
ATOM 1112 N N . GLU A 1 151 ? -15.555 -3.736 4.110 1.00 64.12 151 GLU A N 1
ATOM 1113 C CA . GLU A 1 151 ? -16.864 -4.168 4.608 1.00 64.12 151 GLU A CA 1
ATOM 1114 C C . GLU A 1 151 ? -16.815 -5.686 4.801 1.00 64.12 151 GLU A C 1
ATOM 1116 O O . GLU A 1 151 ? -16.301 -6.416 3.944 1.00 64.12 151 GLU A O 1
ATOM 1121 N N . ALA A 1 152 ? -17.287 -6.162 5.954 1.00 49.91 152 ALA A N 1
ATOM 1122 C CA . ALA A 1 152 ? -17.499 -7.585 6.133 1.00 49.91 152 ALA A CA 1
ATOM 1123 C C . ALA A 1 152 ? -18.397 -8.032 4.978 1.00 49.91 152 ALA A C 1
ATOM 1125 O O . ALA A 1 152 ? -19.517 -7.546 4.844 1.00 49.91 152 ALA A O 1
ATOM 1126 N N . ALA A 1 153 ? -17.875 -8.893 4.104 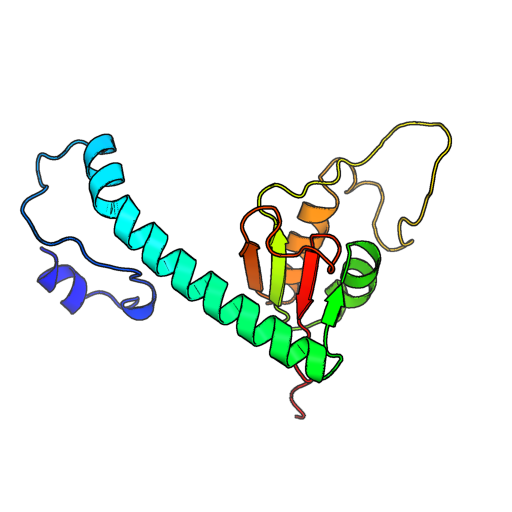1.00 37.34 153 ALA A N 1
ATOM 1127 C CA . ALA A 1 153 ? -18.707 -9.551 3.121 1.00 37.34 153 ALA A CA 1
ATOM 1128 C C . ALA A 1 153 ? -19.758 -10.327 3.919 1.00 37.34 153 ALA A C 1
ATOM 1130 O O . ALA A 1 153 ? -19.413 -11.318 4.563 1.00 37.34 153 ALA A O 1
ATOM 1131 N N . ASP A 1 154 ? -20.996 -9.832 3.932 1.00 32.72 154 ASP A N 1
ATOM 1132 C CA . ASP A 1 154 ? -22.148 -10.613 4.363 1.00 32.72 154 ASP A CA 1
A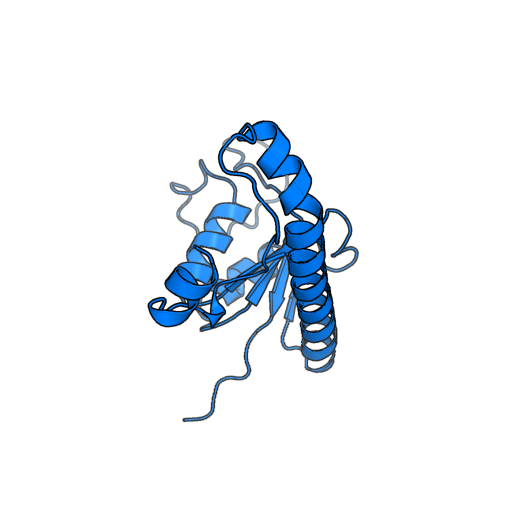TOM 1133 C C . ASP A 1 154 ? -22.099 -11.933 3.578 1.00 32.72 154 ASP A C 1
ATOM 1135 O O . ASP A 1 154 ? -22.136 -11.942 2.342 1.00 32.72 154 ASP A O 1
ATOM 1139 N N . ILE A 1 155 ? -21.911 -13.033 4.312 1.00 34.84 155 ILE A N 1
ATOM 1140 C CA . ILE A 1 155 ? -22.055 -14.407 3.817 1.00 34.84 155 ILE A CA 1
ATOM 1141 C C . ILE A 1 155 ? -23.506 -14.821 4.032 1.00 34.84 155 ILE A C 1
ATOM 1143 O O . ILE A 1 155 ? -23.993 -14.646 5.172 1.00 34.84 155 ILE A O 1
#